Protein AF-A0A2K1NRL7-F1 (afdb_monomer_lite)

Secondary structure (DSSP, 8-state):
------GGG--HHHHHHHHHTT-HHHHHHHHHHHHHHHHHHHHHHHHHHT--HHHHHHHHHHHHHHHHHH--S-S-HHHHHHHHHHHHHHHHHHHHHHH-TTS-TTSPP-----------GGGGTT-

Radius of gyration: 16.33 Å; chains: 1; bounding box: 45×34×36 Å

Sequence (127 aa):
MMNHFNYGKYSDNQLIKLAQSGDVKAKGRLFEKYEGFIVNESYKLSENCRTDFKDTFGNLSYLFLCAVDNFNFKGKFNGYVKYYLSLKVRDDIGKRKARMPHVPKGEPFYIRNFNEIIISDEDLEDY

Structure (mmCIF, N/CA/C/O backbone):
data_AF-A0A2K1NRL7-F1
#
_entry.id   AF-A0A2K1NRL7-F1
#
loop_
_atom_site.group_PDB
_atom_site.id
_atom_site.type_symbol
_atom_site.label_atom_id
_atom_site.label_alt_id
_atom_site.label_comp_id
_atom_site.label_asym_id
_atom_site.label_entity_id
_atom_site.label_seq_id
_atom_site.pdbx_PDB_ins_code
_atom_site.Cartn_x
_atom_site.Cartn_y
_atom_site.Cartn_z
_atom_site.occupancy
_atom_site.B_iso_or_equiv
_atom_site.auth_seq_id
_atom_site.auth_comp_id
_atom_site.auth_asym_id
_atom_site.auth_atom_id
_atom_site.pdbx_PDB_model_num
ATOM 1 N N . MET A 1 1 ? -28.766 12.169 14.242 1.00 37.88 1 MET A N 1
ATOM 2 C CA . MET A 1 1 ? -27.544 12.862 14.704 1.00 37.88 1 MET A CA 1
ATOM 3 C C . MET A 1 1 ? -26.437 12.557 13.703 1.00 37.88 1 MET A C 1
ATOM 5 O O . MET A 1 1 ? -26.008 11.414 13.640 1.00 37.88 1 MET A O 1
ATOM 9 N N . MET A 1 2 ? -26.046 13.511 12.852 1.00 42.84 2 MET A N 1
ATOM 10 C CA . MET A 1 2 ? -24.860 13.340 12.003 1.00 42.84 2 MET A CA 1
ATOM 11 C C . MET A 1 2 ? -23.631 13.571 12.881 1.00 42.84 2 MET A C 1
ATOM 13 O O . MET A 1 2 ? -23.342 14.706 13.253 1.00 42.84 2 MET A O 1
ATOM 17 N N . ASN A 1 3 ? -22.932 12.499 13.249 1.00 53.16 3 ASN A N 1
ATOM 18 C CA . ASN A 1 3 ? -21.613 12.627 13.854 1.00 53.16 3 ASN A CA 1
ATOM 19 C C . ASN A 1 3 ? -20.685 13.258 12.810 1.00 53.16 3 ASN A C 1
ATOM 21 O O . ASN A 1 3 ? -20.367 12.640 11.795 1.00 53.16 3 ASN A O 1
ATOM 25 N N . HIS A 1 4 ? -20.277 14.506 13.038 1.00 60.81 4 HIS A N 1
ATOM 26 C CA . HIS A 1 4 ? -19.223 15.139 12.255 1.00 60.81 4 HIS A CA 1
ATOM 27 C C . HIS A 1 4 ? -17.890 14.480 12.625 1.00 60.81 4 HIS A C 1
ATOM 29 O O . HIS A 1 4 ? -17.208 14.894 13.562 1.00 60.81 4 HIS A O 1
ATOM 35 N N . PHE A 1 5 ? -17.527 13.421 11.902 1.00 73.06 5 PHE A N 1
ATOM 36 C CA . PHE A 1 5 ? -16.212 12.803 12.015 1.00 73.06 5 PHE A CA 1
ATOM 37 C C . PHE A 1 5 ? -15.142 13.802 11.554 1.00 73.06 5 PHE A C 1
ATOM 39 O O . PHE A 1 5 ? -15.130 14.240 10.403 1.00 73.06 5 PHE A O 1
ATOM 46 N N . ASN A 1 6 ? -14.232 14.175 12.455 1.00 81.94 6 ASN A N 1
ATOM 47 C CA . ASN A 1 6 ? -13.060 14.978 12.113 1.00 81.94 6 ASN A CA 1
ATOM 48 C C . ASN A 1 6 ? -11.883 14.051 11.785 1.00 81.94 6 ASN A C 1
ATOM 50 O O . ASN A 1 6 ? -10.983 13.850 12.603 1.00 81.94 6 ASN A O 1
ATOM 54 N N . TYR A 1 7 ? -11.901 13.493 10.573 1.00 82.06 7 TYR A N 1
ATOM 55 C CA . TYR A 1 7 ? -10.892 12.549 10.082 1.00 82.06 7 TYR A CA 1
ATOM 56 C C . TYR A 1 7 ? -9.454 13.101 10.132 1.00 82.06 7 TYR A C 1
ATOM 58 O O . TYR A 1 7 ? -8.500 12.332 10.200 1.00 82.06 7 TYR A O 1
ATOM 66 N N . GLY A 1 8 ? -9.271 14.428 10.142 1.00 80.25 8 GLY A N 1
ATOM 67 C CA . GLY A 1 8 ? -7.955 15.069 10.208 1.00 80.25 8 GLY A CA 1
ATOM 68 C C . GLY A 1 8 ? -7.216 14.878 11.537 1.00 80.25 8 GLY A C 1
ATOM 69 O O . GLY A 1 8 ? -5.996 15.011 11.567 1.00 80.25 8 GLY A O 1
ATOM 70 N N . LYS A 1 9 ? -7.930 14.548 12.621 1.00 88.69 9 LYS A N 1
ATOM 71 C CA . LYS A 1 9 ? -7.349 14.328 13.959 1.00 88.69 9 LYS A CA 1
ATOM 72 C C . LYS A 1 9 ? -7.176 12.852 14.319 1.00 88.69 9 LYS A C 1
ATOM 74 O O . LYS A 1 9 ? -6.686 12.551 15.403 1.00 88.69 9 LYS A O 1
ATOM 79 N N . TYR A 1 10 ? -7.614 11.942 13.455 1.00 91.56 10 TYR A N 1
ATOM 80 C CA . TYR A 1 10 ? -7.594 10.517 13.755 1.00 91.56 10 TYR A CA 1
ATOM 81 C C . TYR A 1 10 ? -6.207 9.913 13.545 1.00 91.56 10 TYR A C 1
ATOM 83 O O . TYR A 1 10 ? -5.473 10.262 12.615 1.00 91.56 10 TYR A O 1
ATOM 91 N N . SER A 1 11 ? -5.846 8.998 14.443 1.00 93.50 11 SER A N 1
ATOM 92 C CA . SER A 1 11 ? -4.672 8.147 14.284 1.00 93.50 11 SER A CA 1
ATOM 93 C C . SER A 1 11 ? -4.876 7.159 13.133 1.00 93.50 11 SER A C 1
ATOM 95 O O . SER A 1 11 ? -6.002 6.933 12.686 1.00 93.50 11 SER A O 1
ATOM 97 N N . ASP A 1 12 ? -3.791 6.533 12.673 1.00 94.44 12 ASP A N 1
ATOM 98 C CA . ASP A 1 12 ? -3.878 5.530 11.604 1.00 94.44 12 ASP A CA 1
ATOM 99 C C . ASP A 1 12 ? -4.804 4.384 12.006 1.00 94.44 12 ASP A C 1
ATOM 101 O O . ASP A 1 12 ? -5.728 4.068 11.270 1.00 94.44 12 ASP A O 1
ATOM 105 N N . ASN A 1 13 ? -4.659 3.849 13.221 1.00 95.25 13 ASN A N 1
ATOM 106 C CA . ASN A 1 13 ? -5.517 2.766 13.706 1.00 95.25 13 ASN A CA 1
ATOM 107 C C . ASN A 1 13 ? -7.003 3.167 13.739 1.00 95.25 13 ASN A C 1
ATOM 109 O O . ASN A 1 13 ? -7.870 2.357 13.420 1.00 95.25 13 ASN A O 1
ATOM 113 N N . GLN A 1 14 ? -7.320 4.415 14.097 1.00 95.19 14 GLN A N 1
ATOM 114 C CA . GLN A 1 14 ? -8.705 4.897 14.077 1.00 95.19 14 GLN A CA 1
ATOM 115 C C . GLN A 1 14 ? -9.254 4.971 12.651 1.00 95.19 14 GLN A C 1
ATOM 117 O O . GLN A 1 14 ? -10.365 4.507 12.400 1.00 95.19 14 GLN A O 1
ATOM 122 N N . LEU A 1 15 ? -8.475 5.523 11.718 1.00 96.38 15 LEU A N 1
ATOM 123 C CA . LEU A 1 15 ? -8.881 5.608 10.318 1.00 96.38 15 LEU A CA 1
ATOM 124 C C . LEU A 1 15 ? -9.004 4.222 9.676 1.00 96.38 15 LEU A C 1
ATOM 126 O O . LEU A 1 15 ? -9.950 3.994 8.933 1.00 96.38 15 LEU A O 1
ATOM 130 N N . ILE A 1 16 ? -8.097 3.292 9.985 1.00 96.56 16 ILE A N 1
ATOM 131 C CA . ILE A 1 16 ? -8.105 1.932 9.428 1.00 96.56 16 ILE A CA 1
ATOM 132 C C . ILE A 1 16 ? -9.331 1.178 9.919 1.00 96.56 16 ILE A C 1
ATOM 134 O O . ILE A 1 16 ? -10.035 0.579 9.117 1.00 96.56 16 ILE A O 1
ATOM 138 N N . LYS A 1 17 ? -9.653 1.276 11.215 1.00 96.38 17 LYS A N 1
ATOM 139 C CA . LYS A 1 17 ? -10.854 0.642 11.769 1.00 96.38 17 LYS A CA 1
ATOM 140 C C . LYS A 1 17 ? -12.129 1.140 11.086 1.00 96.38 17 LYS A C 1
ATOM 142 O O . LYS A 1 17 ? 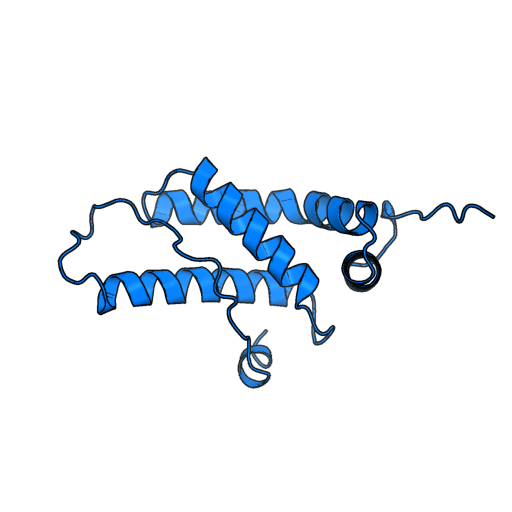-13.019 0.347 10.792 1.00 96.38 17 LYS A O 1
ATOM 147 N N . LEU A 1 18 ? -12.211 2.442 10.809 1.00 96.06 18 LEU A N 1
ATOM 148 C CA . LEU A 1 18 ? -13.326 3.020 10.058 1.00 96.06 18 LEU A CA 1
ATOM 149 C C . LEU A 1 18 ? -13.324 2.545 8.597 1.00 96.06 18 LEU A C 1
ATOM 151 O O . LEU A 1 18 ? -14.363 2.116 8.098 1.00 96.06 18 LEU A O 1
ATOM 155 N N . ALA A 1 19 ? -12.168 2.546 7.934 1.00 96.00 19 ALA A N 1
ATOM 156 C CA . ALA A 1 19 ? -12.027 2.091 6.554 1.00 96.00 19 ALA A CA 1
ATOM 157 C C . ALA A 1 19 ? -12.448 0.620 6.383 1.00 96.00 19 ALA A C 1
ATOM 159 O O . ALA A 1 19 ? -13.247 0.319 5.499 1.00 96.00 19 ALA A O 1
ATOM 160 N N . GLN A 1 20 ? -12.001 -0.269 7.275 1.00 95.56 20 GLN A N 1
ATOM 161 C CA . GLN A 1 20 ? -12.380 -1.688 7.301 1.00 95.56 20 GLN A CA 1
ATOM 162 C C . GLN A 1 20 ? -13.875 -1.898 7.597 1.00 95.56 20 GLN A C 1
ATOM 164 O O . GLN A 1 20 ? -14.453 -2.895 7.177 1.00 95.56 20 GLN A O 1
ATOM 169 N N . SER A 1 21 ? -14.534 -0.948 8.273 1.00 95.81 21 SER A N 1
ATOM 170 C CA . SER A 1 21 ? -15.993 -0.960 8.473 1.00 95.81 21 SER A CA 1
ATOM 171 C C . SER A 1 21 ? -16.798 -0.414 7.282 1.00 95.81 21 SER A C 1
ATOM 173 O O . SER A 1 21 ? -18.023 -0.337 7.355 1.00 95.81 21 SER A O 1
ATOM 175 N N . GLY A 1 22 ? -16.128 -0.031 6.189 1.00 94.06 22 GLY A N 1
ATOM 176 C CA . GLY A 1 22 ? -16.753 0.491 4.973 1.00 94.06 22 GLY A CA 1
ATOM 177 C C . GLY A 1 22 ? -16.788 2.020 4.863 1.00 94.06 22 GLY A C 1
ATOM 178 O O . GLY A 1 22 ? -17.406 2.545 3.936 1.00 94.06 22 GLY A O 1
ATOM 179 N N . ASP A 1 23 ? -16.131 2.762 5.764 1.00 95.25 23 ASP A N 1
ATOM 180 C CA . ASP A 1 23 ? -16.057 4.224 5.667 1.00 95.25 23 ASP A CA 1
ATOM 181 C C . ASP A 1 23 ? -15.082 4.657 4.556 1.00 95.25 23 ASP A C 1
ATOM 183 O O . ASP A 1 23 ? -13.861 4.742 4.734 1.00 95.25 23 ASP A O 1
ATOM 187 N N . VAL A 1 24 ? -15.652 4.983 3.394 1.00 93.94 24 VAL A N 1
ATOM 188 C CA . VAL A 1 24 ? -14.917 5.450 2.210 1.00 93.94 24 VAL A CA 1
ATOM 189 C C . VAL A 1 24 ? -14.149 6.749 2.481 1.00 93.94 24 VAL A C 1
ATOM 191 O O . VAL A 1 24 ? -13.063 6.936 1.934 1.00 93.94 24 VAL A O 1
ATOM 194 N N . LYS A 1 25 ? -14.653 7.639 3.349 1.00 94.31 25 LYS A N 1
ATOM 195 C CA . LYS A 1 25 ? -13.963 8.898 3.680 1.00 94.31 25 LYS A CA 1
ATOM 196 C C . LYS A 1 25 ? -12.738 8.637 4.546 1.00 94.31 25 LYS A C 1
ATOM 198 O O . LYS A 1 25 ? -11.701 9.255 4.321 1.00 94.31 25 LYS A O 1
ATOM 203 N N . ALA A 1 26 ? -12.825 7.700 5.491 1.00 95.38 26 ALA A N 1
ATOM 204 C CA . ALA A 1 26 ? -11.667 7.274 6.272 1.00 95.38 26 ALA A CA 1
ATOM 205 C C . ALA A 1 26 ? -10.589 6.637 5.381 1.00 95.38 26 ALA A C 1
ATOM 207 O O . ALA A 1 26 ? -9.410 6.970 5.514 1.00 95.38 26 ALA A O 1
ATOM 208 N N . LYS A 1 27 ? -10.998 5.780 4.432 1.00 93.81 27 LYS A N 1
ATOM 209 C CA . LYS A 1 27 ? -10.091 5.148 3.459 1.00 93.81 27 LYS A CA 1
ATOM 210 C C . LYS A 1 27 ? -9.424 6.183 2.546 1.00 93.81 27 LYS A C 1
ATOM 212 O O . LYS A 1 27 ? -8.207 6.156 2.386 1.00 93.81 27 LYS A O 1
ATOM 217 N N . GLY A 1 28 ? -10.191 7.148 2.032 1.00 93.75 28 GLY A N 1
ATOM 218 C CA . GLY A 1 28 ? -9.659 8.277 1.260 1.00 93.75 28 GLY A CA 1
ATOM 219 C C . GLY A 1 28 ? -8.678 9.129 2.069 1.00 93.75 28 GLY A C 1
ATOM 220 O O . GLY A 1 28 ? -7.590 9.439 1.594 1.00 93.75 28 GLY A O 1
ATOM 221 N N . ARG A 1 29 ? -8.995 9.419 3.337 1.00 95.44 29 ARG A N 1
ATOM 222 C CA . ARG A 1 29 ? -8.100 10.186 4.211 1.00 95.44 29 ARG A CA 1
ATOM 223 C C . ARG A 1 29 ? -6.786 9.459 4.508 1.00 95.44 29 ARG A C 1
ATOM 225 O O . ARG A 1 29 ? -5.741 10.102 4.588 1.00 95.44 29 ARG A O 1
ATOM 232 N N . LEU A 1 30 ? -6.826 8.137 4.687 1.00 95.38 30 LEU A N 1
ATOM 233 C CA . LEU A 1 30 ? -5.616 7.318 4.804 1.00 95.38 30 LEU A CA 1
ATOM 234 C C . LEU A 1 30 ? -4.764 7.410 3.545 1.00 95.38 30 LEU A C 1
ATOM 236 O O . LEU A 1 30 ? -3.556 7.592 3.659 1.00 95.38 30 LEU A O 1
ATOM 240 N N . PHE A 1 31 ? -5.389 7.321 2.370 1.00 94.56 31 PHE A N 1
ATOM 241 C CA . PHE A 1 31 ? -4.683 7.445 1.102 1.00 94.56 31 PHE A CA 1
ATOM 242 C C . PHE A 1 31 ? -3.976 8.799 0.987 1.00 94.56 31 PHE A C 1
ATOM 244 O O . PHE A 1 31 ? -2.767 8.819 0.807 1.00 94.56 31 PHE A O 1
ATOM 251 N N . GLU A 1 32 ? -4.674 9.915 1.216 1.00 95.06 32 GLU A N 1
ATOM 252 C CA . GLU A 1 32 ? -4.067 11.260 1.220 1.00 95.06 32 GLU A CA 1
ATOM 253 C C . GLU A 1 32 ? -2.884 11.366 2.194 1.00 95.06 32 GLU A C 1
ATOM 255 O O . GLU A 1 32 ? -1.854 11.963 1.889 1.00 95.06 32 GLU A O 1
ATOM 260 N N . LYS A 1 33 ? -3.013 10.773 3.388 1.00 95.06 33 LYS A N 1
ATOM 261 C CA . LYS A 1 33 ? -1.962 10.805 4.411 1.00 95.06 33 LYS A CA 1
ATOM 262 C C . LYS A 1 33 ? -0.701 10.043 3.984 1.00 95.06 33 LYS A C 1
ATOM 264 O O . LYS A 1 33 ? 0.395 10.411 4.403 1.00 95.06 33 LYS A O 1
ATOM 269 N N . TYR A 1 34 ? -0.855 8.994 3.179 1.00 96.00 34 TYR A N 1
ATOM 270 C CA . TYR A 1 34 ? 0.228 8.119 2.724 1.00 96.00 34 TYR A CA 1
ATOM 271 C C . TYR A 1 34 ? 0.620 8.335 1.253 1.00 96.00 34 TYR A C 1
ATOM 273 O O . TYR A 1 34 ? 1.583 7.725 0.795 1.00 96.00 34 TYR A O 1
ATOM 281 N N . GLU A 1 35 ? -0.045 9.230 0.522 1.00 94.88 35 GLU A N 1
ATOM 282 C CA . GLU A 1 35 ? 0.182 9.465 -0.908 1.00 94.88 35 GLU A CA 1
ATOM 283 C C . GLU A 1 35 ? 1.645 9.802 -1.201 1.00 94.88 35 GLU A C 1
ATOM 285 O O . GLU A 1 35 ? 2.267 9.166 -2.049 1.00 94.88 35 GLU A O 1
ATOM 290 N N . GLY A 1 36 ? 2.242 10.726 -0.440 1.00 95.62 36 GLY A N 1
ATOM 291 C CA . GLY A 1 36 ? 3.653 11.086 -0.612 1.00 95.62 36 GLY A CA 1
ATOM 292 C C . GLY A 1 36 ? 4.607 9.900 -0.423 1.00 95.62 36 GLY A C 1
ATOM 293 O O . GLY A 1 36 ? 5.614 9.792 -1.122 1.00 95.62 36 GLY A O 1
ATOM 294 N N . PHE A 1 37 ? 4.270 8.969 0.474 1.00 93.88 37 PHE A N 1
ATOM 295 C CA . PHE A 1 37 ? 5.016 7.723 0.637 1.00 93.88 37 PHE A CA 1
ATOM 296 C C . PHE A 1 37 ? 4.849 6.808 -0.588 1.00 93.88 37 PHE A C 1
ATOM 298 O O . PHE A 1 37 ? 5.847 6.320 -1.113 1.00 93.88 37 PHE A O 1
ATOM 305 N N . ILE A 1 38 ? 3.622 6.631 -1.088 1.00 94.19 38 ILE A N 1
ATOM 306 C CA . ILE A 1 38 ? 3.331 5.793 -2.263 1.00 94.19 38 ILE A CA 1
ATOM 307 C C . ILE A 1 38 ? 4.028 6.349 -3.510 1.00 94.19 38 ILE A C 1
ATOM 309 O O . ILE A 1 38 ? 4.668 5.592 -4.239 1.00 94.19 38 ILE A O 1
ATOM 313 N N . VAL A 1 39 ? 3.967 7.664 -3.737 1.00 95.50 39 VAL A N 1
ATOM 314 C CA . VAL A 1 39 ? 4.661 8.349 -4.841 1.00 95.50 39 VAL A CA 1
ATOM 315 C C . VAL A 1 39 ? 6.164 8.086 -4.772 1.00 95.50 39 VAL A C 1
ATOM 317 O O . VAL A 1 39 ? 6.766 7.674 -5.762 1.00 95.50 39 VAL A O 1
ATOM 320 N N . ASN A 1 40 ? 6.770 8.266 -3.598 1.00 94.69 40 ASN A N 1
ATOM 321 C CA . ASN A 1 40 ? 8.203 8.060 -3.408 1.00 94.69 40 ASN A CA 1
ATOM 322 C C . ASN A 1 40 ? 8.635 6.607 -3.662 1.00 94.69 40 ASN A C 1
ATOM 324 O O . ASN A 1 40 ? 9.627 6.371 -4.350 1.00 94.69 40 ASN A O 1
ATOM 328 N N . GLU A 1 41 ? 7.894 5.625 -3.144 1.00 90.56 41 GLU A N 1
ATOM 329 C CA . GLU A 1 41 ? 8.198 4.212 -3.404 1.00 90.56 41 GLU A CA 1
ATOM 330 C C . GLU A 1 41 ? 7.965 3.833 -4.873 1.00 90.56 41 GLU A C 1
ATOM 332 O O . GLU A 1 41 ? 8.738 3.055 -5.435 1.00 90.56 41 GLU A O 1
ATOM 337 N N . SER A 1 42 ? 6.977 4.447 -5.531 1.00 90.50 42 SER A N 1
ATOM 338 C CA . SER A 1 42 ? 6.722 4.246 -6.962 1.00 90.50 42 SER A CA 1
ATOM 339 C C . SER A 1 42 ? 7.888 4.734 -7.812 1.00 90.50 42 SER A C 1
ATOM 341 O O . SER A 1 42 ? 8.339 3.998 -8.683 1.00 90.50 42 SER A O 1
ATOM 343 N N . TYR A 1 43 ? 8.425 5.924 -7.517 1.00 92.00 43 TYR A N 1
ATOM 344 C CA . TYR A 1 43 ? 9.602 6.467 -8.203 1.00 92.00 43 TYR A CA 1
ATOM 345 C C . TYR A 1 43 ? 10.836 5.581 -8.035 1.00 92.00 43 TYR A C 1
ATOM 347 O O . TYR A 1 43 ? 11.517 5.261 -9.008 1.00 92.00 43 TYR A O 1
ATOM 355 N N . LYS A 1 44 ? 11.127 5.148 -6.803 1.00 88.44 44 LYS A N 1
ATOM 356 C CA . LYS A 1 44 ? 12.263 4.251 -6.546 1.00 88.44 44 LYS A CA 1
ATOM 357 C C . LYS A 1 44 ? 12.136 2.960 -7.339 1.00 88.44 44 LYS A C 1
ATOM 359 O O . LYS A 1 44 ? 13.118 2.476 -7.897 1.00 88.44 44 LYS A O 1
ATOM 364 N N . LEU A 1 45 ? 10.939 2.380 -7.359 1.00 83.38 45 LEU A N 1
ATOM 365 C CA . LEU A 1 45 ? 10.707 1.119 -8.040 1.00 83.38 45 LEU A CA 1
ATOM 366 C C . LEU A 1 45 ? 10.771 1.282 -9.562 1.00 83.38 45 LEU A C 1
ATOM 368 O O . LEU A 1 45 ? 11.420 0.464 -10.214 1.00 83.38 45 LEU A O 1
ATOM 372 N N . SER A 1 46 ? 10.190 2.354 -10.109 1.00 84.81 46 SER A N 1
ATOM 373 C CA . SER A 1 46 ? 10.239 2.636 -11.545 1.00 84.81 46 SER A CA 1
ATOM 374 C C . SER A 1 46 ? 11.662 2.821 -12.055 1.00 84.81 46 SER A C 1
ATOM 376 O O . SER A 1 46 ? 12.027 2.224 -13.066 1.00 84.81 46 SER A O 1
ATOM 378 N N . GLU A 1 47 ? 12.496 3.550 -11.313 1.00 85.25 47 GLU A N 1
ATOM 379 C CA . GLU A 1 47 ? 13.913 3.738 -11.642 1.00 85.25 47 GLU A CA 1
ATOM 380 C C . GLU A 1 47 ? 14.699 2.420 -11.547 1.00 85.25 47 GLU A C 1
ATOM 382 O O . GLU A 1 47 ? 15.387 2.015 -12.487 1.00 85.25 47 GLU A O 1
ATOM 387 N N . ASN A 1 48 ? 14.560 1.696 -10.431 1.00 80.69 48 ASN A N 1
ATOM 388 C CA . ASN A 1 48 ? 15.351 0.491 -10.170 1.00 80.69 48 ASN A CA 1
ATOM 389 C C . ASN A 1 48 ? 14.979 -0.687 -11.077 1.00 80.69 48 ASN A C 1
ATOM 391 O O . ASN A 1 48 ? 15.832 -1.515 -11.403 1.00 80.69 48 ASN A O 1
ATOM 395 N N . CYS A 1 49 ? 13.705 -0.800 -11.452 1.00 74.69 49 CYS A N 1
ATOM 396 C CA . CYS A 1 49 ? 13.183 -1.913 -12.244 1.00 74.69 49 CYS A CA 1
ATOM 397 C C . CYS A 1 49 ? 12.871 -1.537 -13.698 1.00 74.69 49 CYS A C 1
ATOM 399 O O . CYS A 1 49 ? 12.413 -2.403 -14.446 1.00 74.69 49 CYS A O 1
ATOM 401 N N . ARG A 1 50 ? 13.151 -0.287 -14.102 1.00 77.50 50 ARG A N 1
ATOM 402 C CA . ARG A 1 50 ? 12.886 0.257 -15.444 1.00 77.50 50 ARG A CA 1
ATOM 403 C C . ARG A 1 50 ? 11.434 0.033 -15.873 1.00 77.50 50 ARG A C 1
ATOM 405 O O . ARG A 1 50 ? 11.165 -0.536 -16.931 1.00 77.50 50 ARG A O 1
ATOM 412 N N . THR A 1 51 ? 10.507 0.430 -15.007 1.00 76.31 51 THR A N 1
ATOM 413 C CA . THR A 1 51 ? 9.059 0.286 -15.216 1.00 76.31 51 THR A CA 1
ATOM 414 C C . THR A 1 51 ? 8.404 1.638 -15.433 1.00 76.31 51 THR A C 1
ATOM 416 O O . THR A 1 51 ? 8.961 2.672 -15.071 1.00 76.31 51 THR A O 1
ATOM 419 N N . ASP A 1 52 ? 7.207 1.640 -16.021 1.00 84.69 52 ASP A N 1
ATOM 420 C CA . ASP A 1 52 ? 6.425 2.867 -16.130 1.00 84.69 52 ASP A CA 1
ATOM 421 C C . ASP A 1 52 ? 5.978 3.341 -14.739 1.00 84.69 52 ASP A C 1
ATOM 423 O O . ASP A 1 52 ? 5.475 2.562 -13.919 1.00 84.69 52 ASP A O 1
ATOM 427 N N . PHE A 1 53 ? 6.175 4.629 -14.458 1.00 87.06 53 PHE A N 1
ATOM 428 C CA . PHE A 1 53 ? 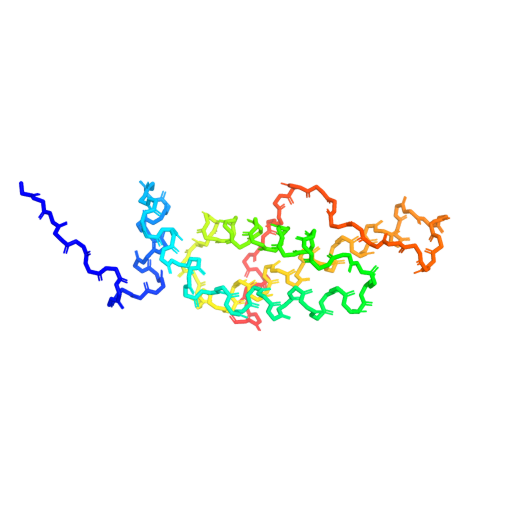5.827 5.212 -13.166 1.00 87.06 53 PHE A CA 1
ATOM 429 C C . PHE A 1 53 ? 4.322 5.142 -12.890 1.00 87.06 53 PHE A C 1
ATOM 431 O O . PHE A 1 53 ? 3.939 4.831 -11.765 1.00 87.06 53 PHE A O 1
ATOM 438 N N . LYS A 1 54 ? 3.462 5.413 -13.882 1.00 88.19 54 LYS A N 1
ATOM 439 C CA . LYS A 1 54 ? 2.004 5.433 -13.679 1.00 88.19 54 LYS A CA 1
ATOM 440 C C . LYS A 1 54 ? 1.487 4.036 -13.371 1.00 88.19 54 LYS A C 1
ATOM 442 O O . LYS A 1 54 ? 0.713 3.879 -12.428 1.00 88.19 54 LYS A O 1
ATOM 447 N N . ASP A 1 55 ? 1.968 3.034 -14.100 1.00 83.12 55 ASP A N 1
ATOM 448 C CA . ASP A 1 55 ? 1.648 1.632 -13.827 1.00 83.12 55 ASP A CA 1
ATOM 449 C C . ASP A 1 55 ? 2.123 1.226 -12.426 1.00 83.12 55 ASP A C 1
ATOM 451 O O . ASP A 1 55 ? 1.403 0.578 -11.663 1.00 83.12 55 ASP A O 1
ATOM 455 N N . THR A 1 56 ? 3.330 1.645 -12.048 1.00 84.69 56 THR A N 1
ATOM 456 C CA . THR A 1 56 ? 3.901 1.356 -10.726 1.00 84.69 56 THR A CA 1
ATOM 457 C C . THR A 1 56 ? 3.087 2.014 -9.612 1.00 84.69 56 THR A C 1
ATOM 459 O O . THR A 1 56 ? 2.727 1.355 -8.637 1.00 84.69 56 THR A O 1
ATOM 462 N N . PHE A 1 57 ? 2.728 3.284 -9.784 1.00 90.50 57 PHE A N 1
ATOM 463 C CA . PHE A 1 57 ? 1.925 4.043 -8.836 1.00 90.50 57 PHE A CA 1
ATOM 464 C C . PHE A 1 57 ? 0.523 3.463 -8.666 1.00 90.50 57 PHE A C 1
ATOM 466 O O . PHE A 1 57 ? 0.059 3.323 -7.534 1.00 90.50 57 PHE A O 1
ATOM 473 N N . GLY A 1 58 ? -0.136 3.063 -9.757 1.00 87.12 58 GLY A N 1
ATOM 474 C CA . GLY A 1 58 ? -1.437 2.396 -9.692 1.00 87.12 58 GLY A CA 1
ATOM 475 C C . GLY A 1 58 ? -1.372 1.087 -8.901 1.00 87.12 58 GLY A C 1
ATOM 476 O O . GLY A 1 58 ? -2.196 0.851 -8.016 1.00 87.12 58 GLY A O 1
ATOM 477 N N . ASN A 1 59 ? -0.340 0.277 -9.146 1.00 85.12 59 ASN A N 1
ATOM 478 C CA . ASN A 1 59 ? -0.135 -0.98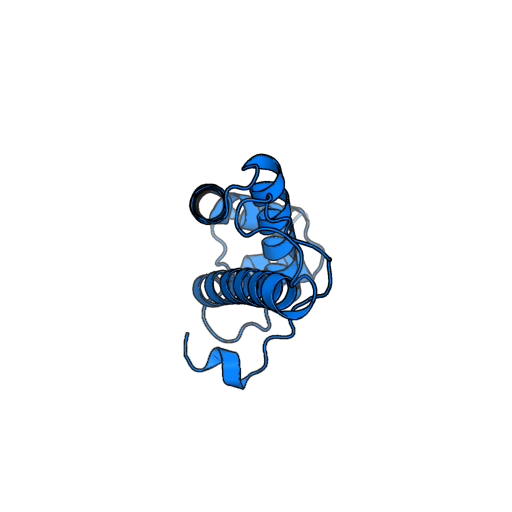5 -8.438 1.00 85.12 59 ASN A CA 1
ATOM 479 C C . ASN A 1 59 ? 0.175 -0.790 -6.946 1.00 85.12 59 ASN A C 1
ATOM 481 O O . ASN A 1 59 ? -0.428 -1.456 -6.106 1.00 85.12 59 ASN A O 1
ATOM 485 N N . LEU A 1 60 ? 1.078 0.129 -6.588 1.00 88.81 60 LEU A N 1
ATOM 486 C CA . LEU A 1 60 ? 1.395 0.396 -5.180 1.00 88.81 60 LEU A CA 1
ATOM 487 C C . LEU A 1 60 ? 0.221 1.047 -4.440 1.00 88.81 60 LEU A C 1
ATOM 489 O O . LEU A 1 60 ? -0.001 0.740 -3.271 1.00 88.81 60 LEU A O 1
ATOM 493 N N . SER A 1 61 ? -0.569 1.876 -5.125 1.00 91.69 61 SER A N 1
ATOM 494 C CA . SER A 1 61 ? -1.818 2.423 -4.587 1.00 91.69 61 SER A CA 1
ATOM 495 C C . SER A 1 61 ? -2.818 1.313 -4.267 1.00 91.69 61 SER A C 1
ATOM 497 O O . SER A 1 61 ? -3.381 1.291 -3.177 1.00 91.69 61 SER A O 1
ATOM 499 N N . TYR A 1 62 ? -3.001 0.351 -5.177 1.00 88.25 62 TYR A N 1
ATOM 500 C CA . TYR A 1 62 ? -3.845 -0.818 -4.931 1.00 88.25 62 TYR A CA 1
ATOM 501 C C . TYR A 1 62 ? -3.343 -1.651 -3.741 1.00 88.25 62 TYR A C 1
ATOM 503 O O . TYR A 1 62 ? -4.108 -1.939 -2.822 1.00 88.25 62 TYR A O 1
ATOM 511 N N . LEU A 1 63 ? -2.047 -1.975 -3.708 1.00 87.94 63 LEU A N 1
ATOM 512 C CA . LEU A 1 63 ? -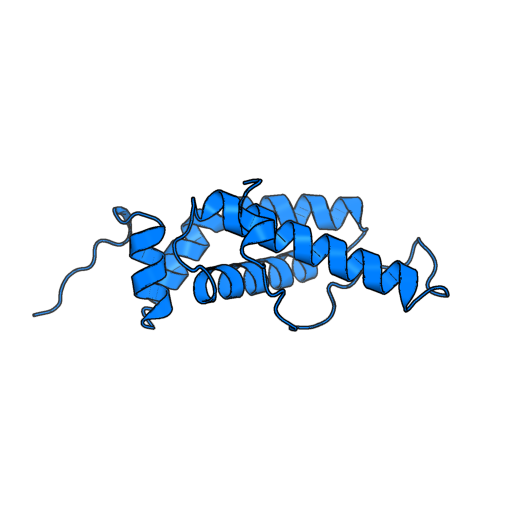1.452 -2.749 -2.614 1.00 87.94 63 LEU A CA 1
ATOM 513 C C . LEU A 1 63 ? -1.550 -2.030 -1.264 1.00 87.94 63 LEU A C 1
ATOM 515 O O . LEU A 1 63 ? -1.750 -2.683 -0.243 1.00 87.94 63 LEU A O 1
ATOM 519 N N . PHE A 1 64 ? -1.456 -0.699 -1.245 1.00 92.44 64 PHE A N 1
ATOM 520 C CA . PHE A 1 64 ? -1.714 0.089 -0.044 1.00 92.44 64 PHE A CA 1
ATOM 521 C C . PHE A 1 64 ? -3.153 -0.096 0.457 1.00 92.44 64 PHE A C 1
ATOM 523 O O . PHE A 1 64 ? -3.363 -0.285 1.653 1.00 92.44 64 PHE A O 1
ATOM 530 N N . LEU A 1 65 ? -4.147 -0.090 -0.437 1.00 91.31 65 LEU A N 1
ATOM 531 C CA . LEU A 1 65 ? -5.540 -0.326 -0.048 1.00 91.31 65 LEU A CA 1
ATOM 532 C C . LEU A 1 65 ? -5.741 -1.747 0.497 1.00 91.31 65 LEU A C 1
ATOM 534 O O . LEU A 1 65 ? -6.412 -1.900 1.514 1.00 91.31 65 LEU A O 1
ATOM 538 N N . CYS A 1 66 ? -5.101 -2.758 -0.098 1.00 88.75 66 CYS A N 1
ATOM 539 C CA . CYS A 1 66 ? -5.076 -4.113 0.462 1.00 88.75 66 CYS A CA 1
ATOM 540 C C . CYS A 1 66 ? -4.419 -4.150 1.846 1.00 88.75 66 CYS A C 1
ATOM 542 O O . CYS A 1 66 ? -4.907 -4.840 2.736 1.00 88.75 66 CYS A O 1
ATOM 544 N N . ALA A 1 67 ? -3.332 -3.403 2.054 1.00 90.38 67 ALA A N 1
ATOM 545 C CA . ALA A 1 67 ? -2.676 -3.314 3.353 1.00 90.38 67 ALA A CA 1
ATOM 546 C C . ALA A 1 67 ? -3.600 -2.687 4.412 1.00 90.38 67 ALA A C 1
ATOM 548 O O . ALA A 1 67 ? -3.630 -3.158 5.545 1.00 90.38 67 ALA A O 1
ATOM 549 N N . VAL A 1 68 ? -4.397 -1.671 4.055 1.00 93.19 68 VAL A N 1
ATOM 550 C CA . VAL A 1 68 ? -5.441 -1.126 4.946 1.00 93.19 68 VAL A CA 1
ATOM 551 C C . VAL A 1 68 ? -6.459 -2.208 5.311 1.00 93.19 68 VAL A C 1
ATOM 553 O O . VAL A 1 68 ? -6.793 -2.359 6.485 1.00 93.19 68 VAL A O 1
ATOM 556 N N . ASP A 1 69 ? -6.933 -2.975 4.330 1.00 90.31 69 ASP A N 1
ATOM 557 C CA . ASP A 1 69 ? -7.983 -3.975 4.542 1.00 90.31 69 ASP A CA 1
ATOM 558 C C . ASP A 1 69 ? -7.491 -5.180 5.374 1.00 90.31 69 ASP A C 1
ATOM 560 O O . ASP A 1 69 ? -8.260 -5.736 6.154 1.00 90.31 69 ASP A O 1
ATOM 564 N N . ASN A 1 70 ? -6.201 -5.525 5.286 1.00 88.50 70 ASN A N 1
ATOM 565 C CA . ASN A 1 70 ? -5.605 -6.692 5.952 1.00 88.50 70 ASN A CA 1
ATOM 566 C C . ASN A 1 70 ? -4.862 -6.383 7.263 1.00 88.50 70 ASN A C 1
ATOM 568 O O . ASN A 1 70 ? -4.413 -7.303 7.952 1.00 88.50 70 ASN A O 1
ATOM 572 N N . PHE A 1 71 ? -4.694 -5.109 7.631 1.00 91.94 71 PHE A N 1
ATOM 573 C CA . PHE A 1 71 ? -3.967 -4.759 8.849 1.00 91.94 71 PHE A CA 1
ATOM 574 C C . P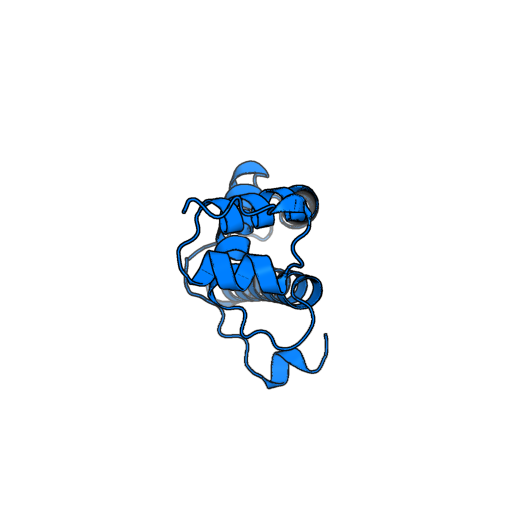HE A 1 71 ? -4.709 -5.244 10.103 1.00 91.94 71 PHE A C 1
ATOM 576 O O . PHE A 1 71 ? -5.840 -4.843 10.376 1.00 91.94 71 PHE A O 1
ATOM 583 N N . ASN A 1 72 ? -4.036 -6.075 10.899 1.00 91.19 72 ASN A N 1
ATOM 584 C CA . ASN A 1 72 ? -4.588 -6.729 12.090 1.00 91.19 72 ASN A CA 1
ATOM 585 C C . ASN A 1 72 ? -4.371 -5.936 13.396 1.00 91.19 72 ASN A C 1
ATOM 587 O O . ASN A 1 72 ? -4.585 -6.470 14.483 1.00 91.19 72 ASN A O 1
ATOM 591 N N . PHE A 1 73 ? -3.933 -4.677 13.303 1.00 90.75 73 PHE A N 1
ATOM 592 C CA . PHE A 1 73 ? -3.618 -3.804 14.442 1.00 90.75 73 PHE A CA 1
ATOM 593 C C . PHE A 1 73 ? -2.462 -4.271 15.341 1.00 90.75 73 PHE A C 1
ATOM 595 O O . PHE A 1 73 ? -2.304 -3.741 16.444 1.00 90.75 73 PHE A O 1
ATOM 602 N N . LYS A 1 74 ? -1.616 -5.199 14.876 1.00 88.69 74 LYS A N 1
ATOM 603 C CA . LYS A 1 74 ? -0.327 -5.494 15.512 1.00 88.69 74 LYS A CA 1
ATOM 604 C C . LYS A 1 74 ? 0.752 -4.552 14.956 1.00 88.69 74 LYS A C 1
ATOM 606 O O . LYS A 1 74 ? 0.926 -4.440 13.747 1.00 88.69 74 LYS A O 1
ATOM 611 N N . GLY A 1 75 ? 1.469 -3.858 15.842 1.00 86.94 75 GLY A N 1
ATOM 612 C CA . GLY A 1 75 ? 2.541 -2.928 15.465 1.00 86.94 75 GLY A CA 1
ATOM 613 C C . GLY A 1 75 ? 2.055 -1.571 14.931 1.00 86.94 75 GLY A C 1
ATOM 614 O O . GLY A 1 75 ? 0.920 -1.145 15.163 1.00 86.94 75 GLY A O 1
ATOM 615 N N . LYS A 1 76 ? 2.948 -0.844 14.245 1.00 90.81 76 LYS A N 1
ATOM 616 C CA . LYS A 1 76 ? 2.634 0.450 13.613 1.00 90.81 76 LYS A CA 1
ATOM 617 C C . LYS A 1 76 ? 2.297 0.247 12.140 1.00 90.81 76 LYS A C 1
ATOM 619 O O . LYS A 1 76 ? 3.091 -0.324 11.396 1.00 90.81 76 LYS A O 1
ATOM 624 N N . PHE A 1 77 ? 1.175 0.813 11.694 1.00 92.69 77 PHE A N 1
ATOM 625 C CA . PHE A 1 77 ? 0.731 0.687 10.303 1.00 92.69 77 PHE A CA 1
ATOM 626 C C . PHE A 1 77 ? 1.776 1.162 9.282 1.00 92.69 77 PHE A C 1
ATOM 628 O O . PHE A 1 77 ? 1.945 0.542 8.238 1.00 92.69 77 PHE A O 1
ATOM 635 N N . ASN A 1 78 ? 2.537 2.217 9.591 1.00 90.56 78 ASN A N 1
ATOM 636 C CA . ASN A 1 78 ? 3.586 2.701 8.692 1.00 90.56 78 ASN A CA 1
ATOM 637 C C . ASN A 1 78 ? 4.713 1.675 8.451 1.00 90.56 78 ASN A C 1
ATOM 639 O O . ASN A 1 78 ? 5.265 1.638 7.353 1.00 90.56 78 ASN A O 1
ATOM 643 N N . GLY A 1 79 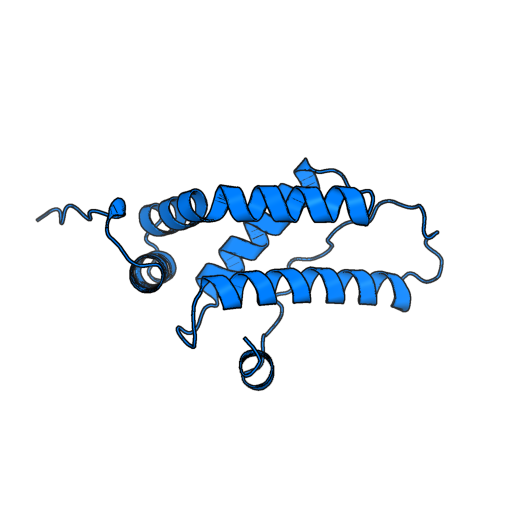? 5.059 0.867 9.456 1.00 88.81 79 GLY A N 1
ATOM 644 C CA . GLY A 1 79 ? 6.033 -0.218 9.358 1.00 88.81 79 GLY A CA 1
ATOM 645 C C . GLY A 1 79 ? 5.447 -1.378 8.569 1.00 88.81 79 GLY A C 1
ATOM 646 O O . GLY A 1 79 ? 6.034 -1.799 7.575 1.00 88.81 79 GLY A O 1
ATOM 647 N N . TYR A 1 80 ? 4.224 -1.777 8.925 1.00 90.38 80 TYR A N 1
ATOM 648 C CA . TYR A 1 80 ? 3.470 -2.808 8.218 1.00 90.38 80 TYR A CA 1
ATOM 649 C C . TYR A 1 80 ? 3.345 -2.523 6.717 1.00 90.38 80 TYR A C 1
ATOM 651 O O . TYR A 1 80 ? 3.675 -3.378 5.906 1.00 90.38 80 TYR A O 1
ATOM 659 N N . VAL A 1 81 ? 2.937 -1.312 6.320 1.00 90.81 81 VAL A N 1
ATOM 660 C CA . VAL A 1 81 ? 2.797 -0.935 4.903 1.00 90.81 81 VAL A CA 1
ATOM 661 C C . VAL A 1 81 ? 4.134 -1.001 4.170 1.00 90.81 81 VAL A C 1
ATOM 663 O O . VAL A 1 81 ? 4.201 -1.544 3.069 1.00 90.81 81 VAL A O 1
ATOM 666 N N . LYS A 1 82 ? 5.210 -0.468 4.763 1.00 88.19 82 LYS A N 1
ATOM 667 C CA . LYS A 1 82 ? 6.553 -0.539 4.164 1.00 88.19 82 LYS A CA 1
ATOM 668 C C . LYS A 1 82 ? 6.967 -1.981 3.924 1.00 88.19 82 LYS A C 1
ATOM 670 O O . LYS A 1 82 ? 7.435 -2.316 2.836 1.00 88.19 82 LYS A O 1
ATOM 675 N N . TYR A 1 83 ? 6.760 -2.819 4.930 1.00 85.44 83 TYR A N 1
ATOM 676 C CA . TYR A 1 83 ? 7.095 -4.222 4.855 1.00 85.44 83 TYR A CA 1
ATOM 677 C C . TYR A 1 83 ? 6.241 -4.948 3.805 1.00 85.44 83 TYR A C 1
ATOM 679 O O . TYR A 1 83 ? 6.798 -5.548 2.885 1.00 85.44 83 TYR A O 1
ATOM 687 N N . TYR A 1 84 ? 4.917 -4.774 3.842 1.00 84.38 84 TYR A N 1
ATOM 688 C CA . TYR A 1 84 ? 3.954 -5.355 2.901 1.00 84.38 84 TYR A CA 1
ATOM 689 C C . TYR A 1 84 ? 4.298 -5.038 1.442 1.00 84.38 84 TYR A C 1
ATOM 691 O O . TYR A 1 84 ? 4.377 -5.940 0.604 1.00 84.38 84 TYR A O 1
ATOM 699 N N . LEU A 1 85 ? 4.565 -3.765 1.130 1.00 83.44 85 LEU A N 1
ATOM 700 C CA . LEU A 1 85 ? 4.952 -3.359 -0.221 1.00 83.44 85 LEU A CA 1
ATOM 701 C C . LEU A 1 85 ? 6.310 -3.949 -0.627 1.00 83.44 85 LEU A C 1
ATOM 703 O O . LEU A 1 85 ? 6.454 -4.439 -1.747 1.00 83.44 85 LEU A O 1
ATOM 707 N N . SER A 1 86 ? 7.297 -3.961 0.275 1.00 79.56 86 SER A N 1
ATOM 708 C CA . SER A 1 86 ? 8.621 -4.523 -0.026 1.00 79.56 86 SER A CA 1
ATOM 709 C C . SER A 1 86 ? 8.570 -6.031 -0.303 1.00 79.56 86 SER A C 1
ATOM 711 O O . SER A 1 86 ? 9.202 -6.509 -1.250 1.00 79.56 86 SER A O 1
ATOM 713 N N . LEU A 1 87 ? 7.761 -6.774 0.461 1.00 74.94 87 LEU A N 1
ATOM 714 C CA . LEU A 1 87 ? 7.533 -8.202 0.268 1.00 74.94 87 LEU A CA 1
ATOM 715 C C . LEU A 1 87 ? 6.907 -8.487 -1.091 1.00 74.94 87 LEU A C 1
ATOM 717 O O . LEU A 1 87 ? 7.374 -9.380 -1.795 1.00 74.94 87 LEU A O 1
ATOM 721 N N . LYS A 1 88 ? 5.894 -7.703 -1.478 1.00 75.06 88 LYS A N 1
ATOM 722 C CA . LYS A 1 88 ? 5.237 -7.811 -2.786 1.00 75.06 88 LYS A CA 1
ATOM 723 C C . LYS A 1 88 ? 6.210 -7.663 -3.936 1.00 75.06 88 LYS A C 1
ATOM 725 O O . LYS A 1 88 ? 6.272 -8.520 -4.815 1.00 75.06 88 LYS A O 1
ATOM 730 N N . VAL A 1 89 ? 7.010 -6.606 -3.888 1.00 75.31 89 VAL A N 1
ATOM 731 C CA . VAL A 1 89 ? 8.022 -6.334 -4.907 1.00 75.31 89 VAL A CA 1
ATOM 732 C C . VAL A 1 89 ? 9.050 -7.466 -4.966 1.00 75.31 89 VAL A C 1
ATOM 734 O O . VAL A 1 89 ? 9.375 -7.948 -6.051 1.00 75.31 89 VAL A O 1
ATOM 737 N N . ARG A 1 90 ? 9.539 -7.937 -3.811 1.00 71.75 90 ARG A N 1
ATOM 738 C CA . ARG A 1 90 ? 10.515 -9.034 -3.736 1.00 71.75 90 ARG A CA 1
ATOM 739 C C . ARG A 1 90 ? 9.959 -10.342 -4.296 1.00 71.75 90 ARG A C 1
ATOM 741 O O . ARG A 1 90 ? 10.659 -11.006 -5.059 1.00 71.75 90 ARG A O 1
ATOM 748 N N . ASP A 1 91 ? 8.732 -10.700 -3.929 1.00 72.00 91 ASP A N 1
ATOM 749 C CA . ASP A 1 91 ? 8.043 -11.903 -4.401 1.00 72.00 91 ASP A CA 1
ATOM 750 C C . ASP A 1 91 ? 7.859 -11.873 -5.925 1.00 72.00 91 ASP A C 1
ATOM 752 O O . ASP A 1 91 ? 8.243 -12.816 -6.616 1.00 72.00 91 ASP A O 1
ATOM 756 N N . ASP A 1 92 ? 7.393 -10.758 -6.488 1.00 70.75 92 ASP A N 1
ATOM 757 C CA . ASP A 1 92 ? 7.207 -10.643 -7.936 1.00 70.75 92 ASP A CA 1
ATOM 758 C C . ASP A 1 92 ? 8.536 -10.634 -8.710 1.00 70.75 92 ASP A C 1
ATOM 760 O O . ASP A 1 92 ? 8.645 -11.271 -9.766 1.00 70.75 92 ASP A O 1
ATOM 764 N N . ILE A 1 93 ? 9.593 -10.013 -8.170 1.00 69.12 93 ILE A N 1
ATOM 765 C CA . ILE A 1 93 ? 10.955 -10.140 -8.719 1.00 69.12 93 ILE A CA 1
ATOM 766 C C . ILE A 1 93 ? 11.422 -11.603 -8.665 1.00 69.12 93 ILE A C 1
ATOM 768 O O . ILE A 1 93 ? 11.996 -12.107 -9.636 1.00 69.12 93 ILE A O 1
ATOM 772 N N . GLY A 1 94 ? 11.181 -12.296 -7.550 1.00 64.31 94 GLY A N 1
ATOM 773 C CA . GLY A 1 94 ? 11.504 -13.711 -7.369 1.00 64.31 94 GLY A CA 1
ATOM 774 C C . GLY A 1 94 ? 10.792 -14.600 -8.389 1.00 64.31 94 GLY A C 1
ATOM 775 O O . GLY A 1 94 ? 11.441 -15.384 -9.086 1.00 64.31 94 GLY A O 1
ATOM 776 N N . LYS A 1 95 ? 9.478 -14.417 -8.563 1.00 66.81 95 LYS A N 1
ATOM 777 C CA . LYS A 1 95 ? 8.678 -15.109 -9.585 1.00 66.81 95 LYS A CA 1
ATOM 778 C C . LYS A 1 95 ? 9.199 -14.836 -10.986 1.00 66.81 95 LYS A C 1
ATOM 780 O O . LYS A 1 95 ? 9.283 -15.776 -11.772 1.00 66.81 95 LYS A O 1
ATOM 785 N N . ARG A 1 96 ? 9.587 -13.599 -11.311 1.00 63.84 96 ARG A N 1
ATOM 786 C CA . ARG A 1 96 ? 10.185 -13.292 -12.618 1.00 63.84 96 ARG A CA 1
ATOM 787 C C . ARG A 1 96 ? 11.475 -14.083 -12.836 1.00 63.84 96 ARG A C 1
ATOM 789 O O . ARG A 1 96 ? 11.628 -14.701 -13.883 1.00 63.84 96 ARG A O 1
ATOM 796 N N . LYS A 1 97 ? 12.371 -14.130 -11.845 1.00 61.19 97 LYS A N 1
ATOM 797 C CA . LYS A 1 97 ? 13.632 -14.888 -11.944 1.00 61.19 97 LYS A CA 1
ATOM 798 C C . LYS A 1 97 ? 13.414 -16.401 -12.070 1.00 61.19 97 LYS A C 1
ATOM 800 O O . LYS A 1 97 ? 14.123 -17.041 -12.836 1.00 61.19 97 LYS A O 1
ATOM 805 N N . ALA A 1 98 ? 12.453 -16.963 -11.335 1.00 60.62 98 ALA A N 1
ATOM 806 C CA . ALA A 1 98 ? 12.233 -18.410 -11.275 1.00 60.62 98 ALA A CA 1
ATOM 807 C C . ALA A 1 98 ? 11.297 -18.949 -12.374 1.00 60.62 98 ALA A C 1
ATOM 809 O O . ALA A 1 98 ? 11.548 -20.014 -12.929 1.00 60.62 98 ALA A O 1
ATOM 810 N N . ARG A 1 99 ? 10.208 -18.234 -12.689 1.00 55.41 99 ARG A N 1
ATOM 811 C CA . ARG A 1 99 ? 9.152 -18.674 -13.625 1.00 55.41 99 ARG A CA 1
ATOM 812 C C . ARG A 1 99 ? 9.275 -18.065 -15.018 1.00 55.41 99 ARG A C 1
ATOM 814 O O . ARG A 1 99 ? 8.589 -18.516 -15.929 1.00 55.41 99 ARG A O 1
ATOM 821 N N . MET A 1 100 ? 10.122 -17.050 -15.198 1.00 57.66 100 MET A N 1
ATOM 822 C CA . MET A 1 100 ? 10.382 -16.434 -16.503 1.00 57.66 100 MET A CA 1
ATOM 823 C C . MET A 1 100 ? 11.889 -16.391 -16.834 1.00 57.66 100 MET A C 1
ATOM 825 O O . MET A 1 100 ? 12.405 -15.326 -17.174 1.00 57.66 100 MET A O 1
ATOM 829 N N . PRO A 1 101 ? 12.611 -17.531 -16.774 1.00 59.94 101 PRO A N 1
ATOM 830 C CA . PRO A 1 101 ? 14.064 -17.579 -16.983 1.00 59.94 101 PRO A CA 1
ATOM 831 C C . PRO A 1 101 ? 14.509 -17.103 -18.377 1.00 59.94 101 PRO A C 1
ATOM 833 O O . PRO A 1 101 ? 15.661 -16.716 -18.554 1.00 59.94 101 PRO A O 1
ATOM 836 N N . HIS A 1 102 ? 13.602 -17.097 -19.357 1.00 63.34 102 HIS A N 1
ATOM 837 C CA . HIS A 1 102 ? 13.868 -16.665 -20.733 1.00 63.34 102 HIS A CA 1
ATOM 838 C C . HIS A 1 102 ? 13.567 -15.188 -21.001 1.00 63.34 102 HIS A C 1
ATOM 840 O O . HIS A 1 102 ? 13.799 -14.726 -22.113 1.00 63.34 102 HIS A O 1
ATOM 846 N N . VAL A 1 103 ? 13.047 -14.442 -20.021 1.00 58.50 103 VAL A N 1
ATOM 847 C CA . VAL A 1 103 ? 12.815 -13.003 -20.181 1.00 58.50 103 VAL A CA 1
ATOM 848 C C . VAL A 1 103 ? 14.140 -12.270 -19.948 1.00 58.50 103 VAL A C 1
ATOM 850 O O . VAL A 1 103 ? 14.677 -12.345 -18.838 1.00 58.50 103 VAL A O 1
ATOM 853 N N . PRO A 1 104 ? 14.678 -11.545 -20.949 1.00 61.12 104 PRO A N 1
ATOM 854 C CA . PRO A 1 104 ? 15.911 -10.787 -20.788 1.00 61.12 104 PRO A CA 1
ATOM 855 C C . PRO A 1 104 ? 15.846 -9.831 -19.592 1.00 61.12 104 PRO A C 1
ATOM 857 O O . PRO A 1 104 ? 14.810 -9.228 -19.301 1.00 61.12 104 PRO A O 1
ATOM 860 N N . LYS A 1 105 ? 16.983 -9.646 -18.907 1.00 57.56 105 LYS A N 1
ATOM 861 C CA . LYS A 1 105 ? 17.089 -8.747 -17.741 1.00 57.56 105 LYS A CA 1
ATOM 862 C C . LYS A 1 105 ? 16.668 -7.302 -18.045 1.00 57.56 105 LYS A C 1
ATOM 864 O O . LYS A 1 105 ? 16.292 -6.593 -17.122 1.00 57.56 105 LYS A O 1
ATOM 869 N N . GLY A 1 106 ? 16.764 -6.880 -19.308 1.00 55.00 106 GLY A N 1
ATOM 870 C CA . GLY A 1 106 ? 16.418 -5.531 -19.759 1.00 55.00 106 GLY A CA 1
ATOM 871 C C . GLY A 1 106 ? 14.936 -5.302 -20.060 1.00 55.00 106 GLY A C 1
ATOM 872 O O . GLY A 1 106 ? 14.561 -4.153 -20.258 1.00 55.00 106 GLY A O 1
ATOM 873 N N . GLU A 1 107 ? 14.106 -6.351 -20.090 1.00 59.84 107 GLU A N 1
ATOM 874 C CA . GLU A 1 107 ? 12.672 -6.200 -20.368 1.00 59.84 107 GLU A CA 1
ATOM 875 C C . GLU A 1 107 ? 11.939 -5.492 -19.212 1.00 59.84 107 GLU A C 1
ATOM 877 O O . GLU A 1 107 ? 12.329 -5.669 -18.045 1.00 59.84 107 GLU A O 1
ATOM 882 N N . PRO A 1 108 ? 10.850 -4.749 -19.482 1.00 57.06 108 PRO A N 1
ATOM 883 C CA . PRO A 1 108 ? 10.088 -4.065 -18.444 1.00 57.06 108 PRO A CA 1
ATOM 884 C C . PRO A 1 108 ? 9.569 -5.050 -17.389 1.00 57.06 108 PRO A C 1
ATOM 886 O O . PRO A 1 108 ? 9.064 -6.134 -17.700 1.00 57.06 108 PRO A O 1
ATOM 889 N N . PHE A 1 109 ? 9.722 -4.695 -16.114 1.00 60.81 109 PHE A N 1
ATOM 890 C CA . PHE A 1 109 ? 9.073 -5.414 -15.020 1.00 60.81 109 PHE A CA 1
ATOM 891 C C . PHE A 1 109 ? 7.609 -4.971 -14.928 1.00 60.81 109 PHE A C 1
ATOM 893 O O . PHE A 1 109 ? 7.312 -3.785 -14.894 1.00 60.81 109 PHE A O 1
ATOM 900 N N . TYR A 1 110 ? 6.684 -5.922 -14.876 1.00 60.12 110 TYR A N 1
ATOM 901 C CA . TYR A 1 110 ? 5.284 -5.634 -14.586 1.00 60.12 110 TYR A CA 1
ATOM 902 C C . TYR A 1 110 ? 4.964 -6.284 -13.249 1.00 60.12 110 TYR A C 1
ATOM 904 O O . TYR A 1 110 ? 5.179 -7.489 -13.099 1.00 60.12 110 TYR A O 1
ATOM 912 N N . ILE A 1 111 ? 4.461 -5.502 -12.296 1.00 59.91 111 ILE A N 1
ATOM 913 C CA . ILE A 1 111 ? 3.877 -6.040 -11.065 1.00 59.91 111 ILE A CA 1
ATOM 914 C C . ILE A 1 111 ? 2.641 -6.831 -11.517 1.00 59.91 111 ILE A C 1
ATOM 916 O O . ILE A 1 111 ? 1.682 -6.248 -12.023 1.00 59.91 111 ILE A O 1
ATOM 920 N N . ARG A 1 112 ? 2.707 -8.169 -11.473 1.00 55.91 112 ARG A N 1
ATOM 921 C CA . ARG A 1 112 ? 1.652 -9.054 -11.994 1.00 55.91 112 ARG A CA 1
ATOM 922 C C . ARG A 1 112 ? 0.927 -9.743 -10.839 1.00 55.91 112 ARG A C 1
ATOM 924 O O . ARG A 1 112 ? 1.540 -10.462 -10.062 1.00 55.91 112 ARG A O 1
ATOM 931 N N . ASN A 1 113 ? -0.401 -9.654 -10.885 1.00 49.81 113 ASN A N 1
ATOM 932 C CA . ASN A 1 113 ? -1.410 -10.371 -10.095 1.00 49.81 113 ASN A CA 1
ATOM 933 C C . ASN A 1 113 ? -1.586 -10.006 -8.607 1.00 49.81 113 ASN A C 1
ATOM 935 O O . ASN A 1 113 ? -0.805 -10.383 -7.739 1.00 49.81 113 ASN A O 1
ATOM 939 N N . PHE A 1 114 ? -2.769 -9.421 -8.380 1.00 49.25 114 PHE A N 1
ATOM 940 C CA . PHE A 1 114 ? -3.762 -9.436 -7.288 1.00 49.25 114 PHE A CA 1
ATOM 941 C C . PHE A 1 114 ? -3.758 -10.536 -6.205 1.00 49.25 114 PHE A C 1
ATOM 943 O O . PHE A 1 114 ? -4.634 -10.513 -5.345 1.00 49.25 114 PHE A O 1
ATOM 950 N N . ASN A 1 115 ? -2.844 -11.506 -6.200 1.00 49.34 115 ASN A N 1
ATOM 951 C CA . ASN A 1 115 ? -2.817 -12.482 -5.111 1.00 49.34 115 ASN A CA 1
ATOM 952 C C . ASN A 1 115 ? -2.261 -11.778 -3.880 1.00 49.34 115 ASN A C 1
ATOM 954 O O . ASN A 1 115 ? -1.110 -11.358 -3.921 1.00 49.34 115 ASN A O 1
ATOM 958 N N . GLU A 1 116 ? -3.042 -11.621 -2.814 1.00 52.19 116 GLU A N 1
ATOM 959 C CA . GLU A 1 116 ? -2.585 -11.050 -1.543 1.00 52.19 116 GLU A CA 1
ATOM 960 C C . GLU A 1 116 ? -1.356 -11.809 -1.014 1.00 52.19 116 GLU A C 1
ATOM 962 O O . GLU A 1 116 ? -1.210 -13.012 -1.219 1.00 52.19 116 GLU A O 1
ATOM 967 N N . ILE A 1 117 ? -0.397 -11.095 -0.408 1.00 58.25 117 ILE A N 1
ATOM 968 C CA . ILE A 1 117 ? 0.669 -11.757 0.359 1.00 58.25 117 ILE A CA 1
ATOM 969 C C . ILE A 1 117 ? 0.072 -11.898 1.738 1.00 58.25 117 ILE A C 1
ATOM 971 O O . ILE A 1 117 ? -0.303 -10.901 2.354 1.00 58.25 117 ILE A O 1
ATOM 975 N N . ILE A 1 118 ? -0.029 -13.141 2.183 1.00 57.34 118 ILE A N 1
ATOM 976 C CA . ILE A 1 118 ? -0.327 -13.444 3.569 1.00 57.34 118 ILE A CA 1
ATOM 977 C C . ILE A 1 118 ? 0.973 -13.179 4.323 1.00 57.34 118 ILE A C 1
ATOM 979 O O . ILE A 1 118 ? 1.962 -13.875 4.107 1.00 57.34 118 ILE A O 1
ATOM 983 N N . ILE A 1 119 ? 0.980 -12.127 5.136 1.00 58.09 119 ILE A N 1
ATOM 984 C CA . ILE A 1 119 ? 2.063 -11.865 6.083 1.00 58.09 119 ILE A CA 1
ATOM 985 C C . ILE A 1 119 ? 1.810 -12.766 7.290 1.00 58.09 119 ILE A C 1
ATOM 987 O O . ILE A 1 119 ? 0.742 -12.673 7.899 1.00 58.09 119 ILE A O 1
ATOM 991 N N . SER A 1 120 ? 2.748 -13.660 7.598 1.00 54.62 120 SER A N 1
ATOM 992 C CA . SER A 1 120 ? 2.661 -14.498 8.795 1.00 54.62 120 SER A CA 1
ATOM 993 C C . SER A 1 120 ? 3.035 -13.695 10.047 1.00 54.62 120 SER A C 1
ATOM 995 O O . SER A 1 120 ? 3.656 -12.640 9.952 1.00 54.62 120 SER A O 1
ATOM 997 N N . ASP A 1 121 ? 2.650 -14.166 11.236 1.00 54.41 121 ASP A N 1
ATOM 998 C CA . ASP A 1 121 ? 3.007 -13.479 12.488 1.00 54.41 121 ASP A CA 1
ATOM 999 C C . ASP A 1 121 ? 4.536 -13.436 12.713 1.00 54.41 121 ASP A C 1
ATOM 1001 O O . ASP A 1 121 ? 5.032 -12.459 13.265 1.00 54.41 121 ASP A O 1
ATOM 1005 N N . GLU A 1 122 ? 5.283 -14.428 12.212 1.00 55.94 122 GLU A N 1
ATOM 1006 C CA . GLU A 1 122 ? 6.757 -14.472 12.266 1.00 55.94 122 GLU A CA 1
ATOM 1007 C C . GLU A 1 122 ? 7.402 -13.356 11.429 1.00 55.94 122 GLU A C 1
ATOM 1009 O O . GLU A 1 122 ? 8.441 -12.813 11.788 1.00 55.94 122 GLU A O 1
ATOM 1014 N N . ASP A 1 123 ? 6.751 -12.953 10.337 1.00 54.00 123 ASP A N 1
ATOM 1015 C CA . ASP A 1 123 ? 7.226 -11.882 9.463 1.00 54.00 123 ASP A CA 1
ATOM 1016 C C . ASP A 1 123 ? 7.089 -10.475 10.091 1.00 54.00 123 ASP A C 1
ATOM 1018 O O . ASP A 1 123 ? 7.628 -9.503 9.558 1.00 54.00 123 ASP A O 1
ATOM 1022 N N . LEU A 1 124 ? 6.327 -10.343 11.186 1.00 55.88 124 LEU A N 1
ATOM 1023 C CA . LEU A 1 124 ? 6.045 -9.071 11.863 1.00 55.88 124 LEU A CA 1
ATOM 1024 C C . LEU A 1 124 ? 6.987 -8.783 13.041 1.00 55.88 124 LEU A C 1
ATOM 1026 O O . LEU A 1 124 ? 6.986 -7.656 13.532 1.00 55.88 124 LEU A O 1
ATOM 1030 N N . GLU A 1 125 ? 7.768 -9.759 13.513 1.00 51.84 125 GLU A N 1
ATOM 1031 C CA . GLU A 1 125 ? 8.627 -9.587 14.699 1.00 51.84 125 GLU A CA 1
ATOM 1032 C C . GLU A 1 125 ? 9.861 -8.699 14.438 1.00 51.84 125 GLU A C 1
ATOM 1034 O O . GLU A 1 125 ? 10.434 -8.153 15.381 1.00 51.84 125 GLU A O 1
ATOM 1039 N N . ASP A 1 126 ? 10.206 -8.462 13.167 1.00 44.19 126 ASP A N 1
ATOM 1040 C CA . ASP A 1 126 ? 11.377 -7.678 12.749 1.00 44.19 126 ASP A CA 1
ATOM 1041 C C . ASP A 1 126 ? 11.084 -6.191 12.416 1.00 44.19 126 ASP A C 1
ATOM 1043 O O . ASP A 1 126 ? 12.005 -5.468 12.015 1.00 44.19 126 ASP A O 1
ATOM 1047 N N . TYR A 1 127 ? 9.837 -5.703 12.569 1.00 46.19 127 TYR A N 1
ATOM 1048 C CA . TYR A 1 127 ? 9.429 -4.344 12.139 1.00 46.19 127 TYR A CA 1
ATOM 1049 C C . TYR A 1 127 ? 8.528 -3.550 13.102 1.00 46.19 127 TYR A C 1
ATOM 1051 O O . TYR A 1 127 ? 7.397 -3.981 13.415 1.00 46.19 127 TYR A O 1
#

pLDDT: mean 78.77, std 16.4, range [37.88, 96.56]

Foldseek 3Di:
DPPPDPLVPDDLVRLLVCVLVPNPVSLVSNCVVCVVVLLVVLVVCCVVQVADSVQSSVVLSVQLSVLSNPPPPPDHSVVSSVLQVVVLVVVQVVCCVPVVVPDDSPDGRHSDDPDGDPQDPVNVPVD